Protein AF-A0A529L194-F1 (afdb_monomer_lite)

Secondary structure (DSSP, 8-state):
---HHHHHHHHHHHHHHHHHHHHHHHHHHHHHHHHHHHHHH-S-HHHHHHHHHHHHHHHH---

Sequence (63 aa):
MTQWSGYLGLILQGALVTIELTLMGSVLALVMAFLAGMGRVSRFFIVRALATIYIEFFRGTSI

Foldseek 3Di:
DPCVVVVVVVVVVVVVVVVVCCVVVVVVVVVLLVCLVVQCVDPDPVSNVVSVVVVCCVVVVPD

Structure (mmCIF, N/CA/C/O backbone):
data_AF-A0A529L194-F1
#
_entry.id   AF-A0A529L194-F1
#
loop_
_atom_site.group_PDB
_atom_site.id
_atom_site.type_symbol
_atom_site.label_atom_id
_atom_site.label_alt_id
_atom_site.label_comp_id
_atom_site.label_asym_id
_atom_site.label_entity_id
_atom_site.label_seq_id
_atom_site.pdbx_PDB_ins_code
_atom_site.Cartn_x
_atom_site.Cartn_y
_atom_site.Cartn_z
_atom_site.occupancy
_atom_site.B_iso_or_equiv
_atom_site.auth_seq_id
_atom_site.auth_comp_id
_atom_site.auth_asym_id
_atom_site.auth_atom_id
_atom_site.pdbx_PDB_model_num
ATOM 1 N N . MET A 1 1 ? 23.769 3.610 -36.115 1.00 48.19 1 MET A N 1
ATOM 2 C CA . MET A 1 1 ? 22.794 4.629 -35.663 1.00 48.19 1 MET A CA 1
ATOM 3 C C . MET A 1 1 ? 21.449 3.948 -35.372 1.00 48.19 1 MET A C 1
ATOM 5 O O . MET A 1 1 ? 20.481 4.238 -36.049 1.00 48.19 1 MET A O 1
ATOM 9 N N . THR A 1 2 ? 21.369 3.005 -34.422 1.00 56.25 2 THR A N 1
ATOM 10 C CA . THR A 1 2 ? 20.131 2.216 -34.171 1.00 56.25 2 THR A CA 1
ATOM 11 C C . THR A 1 2 ? 20.059 1.654 -32.736 1.00 56.25 2 THR A C 1
ATOM 13 O O . THR A 1 2 ? 19.502 0.590 -32.514 1.00 56.25 2 THR A O 1
ATOM 16 N N . GLN A 1 3 ? 20.615 2.353 -31.736 1.00 61.66 3 GLN A N 1
ATOM 17 C CA . GLN A 1 3 ? 20.503 1.939 -30.318 1.00 61.66 3 GLN A CA 1
ATOM 18 C C . GLN A 1 3 ? 19.275 2.539 -29.597 1.00 61.66 3 GLN A C 1
ATOM 20 O O . GLN A 1 3 ? 18.831 2.009 -28.585 1.00 61.66 3 GLN A O 1
ATOM 25 N N . TRP A 1 4 ? 18.697 3.631 -30.110 1.00 62.75 4 TRP A N 1
ATOM 26 C CA . TRP A 1 4 ? 17.618 4.382 -29.447 1.00 62.75 4 TRP A CA 1
ATOM 27 C C . TRP A 1 4 ? 16.290 3.615 -29.346 1.00 62.75 4 TRP A C 1
ATOM 29 O O . TRP A 1 4 ? 15.582 3.732 -28.349 1.00 62.75 4 TRP A O 1
ATOM 39 N N . SER A 1 5 ? 15.966 2.792 -30.347 1.00 65.25 5 SER A N 1
ATOM 40 C CA . SER A 1 5 ? 14.749 1.968 -30.365 1.00 65.25 5 SER A CA 1
ATOM 41 C C . SER A 1 5 ? 14.762 0.867 -29.299 1.00 65.25 5 SER A C 1
ATOM 43 O O . SER A 1 5 ? 13.713 0.554 -28.740 1.00 65.25 5 SER A O 1
ATOM 45 N N . GLY A 1 6 ? 15.938 0.324 -28.964 1.00 73.62 6 GLY A N 1
ATOM 46 C CA . GLY A 1 6 ? 16.090 -0.684 -27.911 1.00 73.62 6 GLY A CA 1
ATOM 47 C C . GLY A 1 6 ? 15.798 -0.130 -26.514 1.00 73.62 6 GLY A C 1
ATOM 48 O O . GLY A 1 6 ? 15.086 -0.763 -25.737 1.00 73.62 6 GLY A O 1
ATOM 49 N N . TYR A 1 7 ? 16.271 1.086 -26.215 1.00 78.25 7 TYR A N 1
ATOM 50 C CA . TYR A 1 7 ? 15.986 1.752 -24.938 1.00 78.25 7 TYR A CA 1
ATOM 51 C C . TYR A 1 7 ? 14.513 2.138 -24.793 1.00 78.25 7 TYR A C 1
ATOM 53 O O . TYR A 1 7 ? 13.944 1.963 -23.718 1.00 78.25 7 TYR A O 1
ATOM 61 N N . LEU A 1 8 ? 13.874 2.608 -25.872 1.00 80.31 8 LEU A N 1
ATOM 62 C CA . LEU A 1 8 ? 12.434 2.879 -25.867 1.00 80.31 8 LEU A CA 1
ATOM 63 C C . LEU A 1 8 ? 11.625 1.610 -25.573 1.00 80.31 8 LEU A C 1
ATOM 65 O O . LEU A 1 8 ? 10.718 1.658 -24.746 1.00 80.31 8 LEU A O 1
ATOM 69 N N . GLY A 1 9 ? 11.988 0.470 -26.169 1.00 83.94 9 GLY A N 1
ATOM 70 C CA . GLY A 1 9 ? 11.359 -0.819 -25.859 1.00 83.94 9 GLY A CA 1
ATOM 71 C C . GLY A 1 9 ? 11.472 -1.198 -24.377 1.00 83.94 9 GLY A C 1
ATOM 72 O O . GLY A 1 9 ? 10.476 -1.571 -23.761 1.00 83.94 9 GLY A O 1
ATOM 73 N N . LEU A 1 10 ? 12.656 -1.022 -23.784 1.00 86.06 10 LEU A N 1
ATOM 74 C CA . LEU A 1 10 ? 12.906 -1.275 -22.359 1.00 86.06 10 LEU A CA 1
ATOM 75 C C . LEU A 1 10 ? 12.090 -0.360 -21.435 1.00 86.06 10 LEU A C 1
ATOM 77 O O . LEU A 1 10 ? 11.536 -0.826 -20.441 1.00 86.06 10 LEU A O 1
ATOM 81 N N . ILE A 1 11 ? 11.980 0.930 -21.766 1.00 89.31 11 ILE A N 1
ATOM 82 C CA . ILE A 1 11 ? 11.192 1.890 -20.980 1.00 89.31 11 ILE A CA 1
ATOM 83 C C . ILE A 1 11 ? 9.699 1.560 -21.069 1.00 89.31 11 ILE A C 1
ATOM 85 O O . ILE A 1 11 ? 9.022 1.560 -20.042 1.00 89.31 11 ILE A O 1
ATOM 89 N N . LEU A 1 12 ? 9.183 1.232 -22.260 1.00 89.69 12 LEU A N 1
ATOM 90 C CA . LEU A 1 12 ? 7.791 0.799 -22.413 1.00 89.69 12 LEU A CA 1
ATOM 91 C C . LEU A 1 12 ? 7.509 -0.486 -21.627 1.00 89.69 12 LEU A C 1
ATOM 93 O O . LEU A 1 12 ? 6.474 -0.583 -20.972 1.00 89.69 12 LEU A O 1
ATOM 97 N N . GLN A 1 13 ? 8.431 -1.448 -21.640 1.00 91.44 13 GLN A N 1
ATOM 98 C CA . GLN A 1 13 ? 8.291 -2.670 -20.853 1.00 91.44 13 GLN A CA 1
ATOM 99 C C . GLN A 1 13 ? 8.285 -2.375 -19.345 1.00 91.44 13 GLN A C 1
ATOM 101 O O . GLN A 1 13 ? 7.426 -2.883 -18.626 1.00 91.44 13 GLN A O 1
ATOM 106 N N . GLY A 1 14 ? 9.179 -1.508 -18.864 1.00 91.25 14 GLY A N 1
ATOM 107 C CA . GLY A 1 14 ? 9.192 -1.070 -17.464 1.00 91.25 14 GLY A CA 1
ATOM 108 C C . GLY A 1 14 ? 7.917 -0.321 -17.057 1.00 91.25 14 GLY A C 1
ATOM 109 O O . GLY A 1 14 ? 7.392 -0.531 -15.961 1.00 91.25 14 GLY A O 1
ATOM 110 N N . ALA A 1 15 ? 7.374 0.508 -17.951 1.00 93.88 15 ALA A N 1
ATOM 111 C CA . ALA A 1 15 ? 6.109 1.201 -17.734 1.00 93.88 15 ALA A CA 1
ATOM 112 C C . ALA A 1 15 ? 4.933 0.218 -17.631 1.00 93.88 15 ALA A C 1
ATOM 114 O O . ALA A 1 15 ? 4.119 0.344 -16.718 1.00 93.88 15 ALA A O 1
ATOM 115 N N . LEU A 1 16 ? 4.875 -0.794 -18.504 1.00 94.81 16 LEU A N 1
ATOM 116 C CA . LEU A 1 16 ? 3.853 -1.843 -18.440 1.00 94.81 16 LEU A CA 1
ATOM 117 C C . LEU A 1 16 ? 3.907 -2.612 -17.116 1.00 94.81 16 LEU A C 1
ATOM 119 O O . LEU A 1 16 ? 2.876 -2.755 -16.462 1.00 94.81 16 LEU A O 1
ATOM 123 N N . VAL A 1 17 ? 5.101 -3.019 -16.677 1.00 95.25 17 VAL A N 1
ATOM 124 C CA . VAL A 1 17 ? 5.280 -3.707 -15.386 1.00 95.25 17 VAL A CA 1
ATOM 125 C C . VAL A 1 17 ? 4.849 -2.815 -14.224 1.00 95.25 17 VAL A C 1
ATOM 127 O O . VAL A 1 17 ? 4.190 -3.281 -13.301 1.00 95.25 17 VAL A O 1
ATOM 130 N N . THR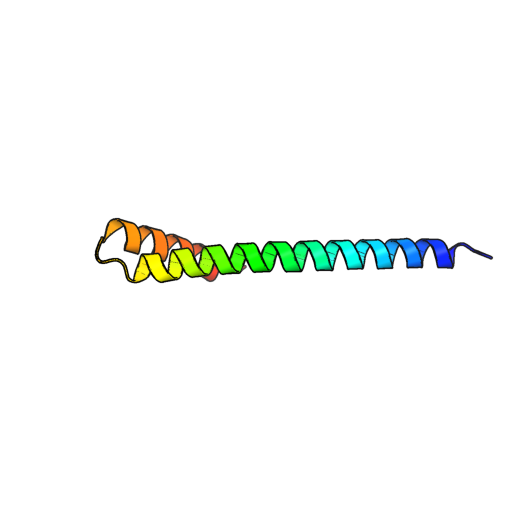 A 1 18 ? 5.170 -1.521 -14.269 1.00 95.69 18 THR A N 1
ATOM 131 C CA . THR A 1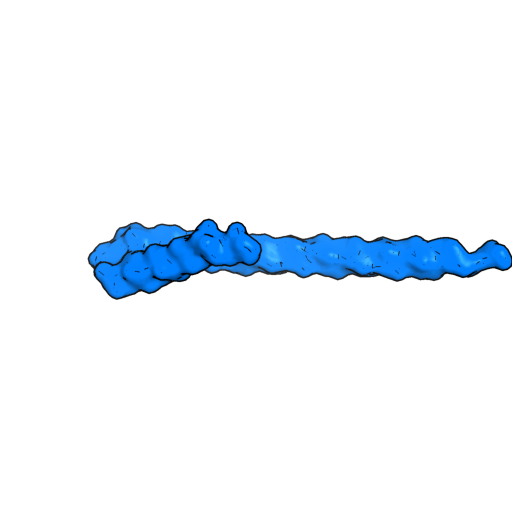 18 ? 4.768 -0.568 -13.222 1.00 95.69 18 THR A CA 1
ATOM 132 C C . THR A 1 18 ? 3.249 -0.436 -13.144 1.00 95.69 18 THR A C 1
ATOM 134 O O . THR A 1 18 ? 2.693 -0.428 -12.045 1.00 95.69 18 THR A O 1
ATOM 137 N N . ILE A 1 19 ? 2.569 -0.359 -14.291 1.00 96.06 19 ILE A N 1
ATOM 138 C CA . ILE A 1 19 ? 1.103 -0.295 -14.359 1.00 96.06 19 ILE A CA 1
ATOM 139 C C . ILE A 1 19 ? 0.492 -1.573 -13.783 1.00 96.06 19 ILE A C 1
ATOM 141 O O . ILE A 1 19 ? -0.410 -1.490 -12.952 1.00 96.06 19 ILE A O 1
ATOM 145 N N . GLU A 1 20 ? 1.003 -2.739 -14.175 1.00 94.94 20 GLU A N 1
ATOM 146 C CA . GLU A 1 20 ? 0.540 -4.032 -13.667 1.00 94.94 20 GLU A CA 1
ATOM 147 C C . GLU A 1 20 ? 0.699 -4.123 -12.144 1.00 94.94 20 GLU A C 1
ATOM 149 O O . GLU A 1 20 ? -0.276 -4.385 -11.434 1.00 94.94 20 GLU A O 1
ATOM 154 N N . LEU A 1 21 ? 1.890 -3.802 -11.627 1.00 96.00 21 LEU A N 1
ATOM 155 C CA . LEU A 1 21 ? 2.163 -3.808 -10.191 1.00 96.00 21 LEU A CA 1
ATOM 156 C C . LEU A 1 21 ? 1.265 -2.825 -9.435 1.00 96.00 21 LEU A C 1
ATOM 158 O O . LEU A 1 21 ? 0.745 -3.152 -8.369 1.00 96.00 21 LEU A O 1
ATOM 162 N N . THR A 1 22 ? 1.068 -1.627 -9.989 1.00 95.50 22 THR A N 1
ATOM 163 C CA . THR A 1 22 ? 0.234 -0.583 -9.379 1.00 95.50 22 THR A CA 1
ATOM 164 C C . THR A 1 22 ? -1.220 -1.026 -9.317 1.00 95.50 22 THR A C 1
ATOM 166 O O . THR A 1 22 ? -1.858 -0.872 -8.276 1.00 95.50 22 THR A O 1
ATOM 169 N N . LEU A 1 23 ? -1.748 -1.603 -10.397 1.00 96.69 23 LEU A N 1
ATOM 170 C CA . LEU A 1 23 ? -3.122 -2.095 -10.445 1.00 96.69 23 LEU A CA 1
ATOM 171 C C . LEU A 1 23 ? -3.327 -3.253 -9.468 1.00 96.69 23 LEU A C 1
ATOM 173 O O . LEU A 1 23 ? -4.230 -3.191 -8.634 1.00 96.69 23 LEU A O 1
ATOM 177 N N . MET A 1 24 ? -2.468 -4.272 -9.512 1.00 95.38 24 MET A N 1
ATOM 178 C CA . MET A 1 24 ? -2.575 -5.425 -8.615 1.00 95.38 24 MET A CA 1
ATOM 179 C C . MET A 1 24 ? -2.404 -5.021 -7.146 1.00 95.38 24 MET A C 1
ATOM 181 O O . MET A 1 24 ? -3.203 -5.418 -6.296 1.00 95.38 24 MET A O 1
ATOM 185 N N . GLY A 1 25 ? -1.406 -4.184 -6.852 1.00 94.50 25 GLY A N 1
ATOM 186 C CA . GLY A 1 25 ? -1.161 -3.655 -5.513 1.00 94.50 25 GLY A CA 1
ATOM 187 C C . GLY A 1 25 ? -2.328 -2.814 -4.998 1.00 94.50 25 GLY A C 1
ATOM 188 O O . GLY A 1 25 ? -2.746 -2.988 -3.854 1.00 94.50 25 GLY A O 1
ATOM 189 N N . SER A 1 26 ? -2.917 -1.968 -5.848 1.00 93.88 26 SER A N 1
ATOM 190 C CA . SER A 1 26 ? -4.080 -1.145 -5.487 1.00 93.88 26 SER A CA 1
ATOM 191 C C . SER A 1 26 ? -5.314 -1.991 -5.193 1.00 93.88 26 SER A C 1
ATOM 193 O O . SER A 1 26 ? -6.019 -1.725 -4.222 1.00 93.88 26 SER A O 1
ATOM 195 N N . VAL A 1 27 ? -5.569 -3.034 -5.991 1.00 96.19 27 VAL A N 1
ATOM 196 C CA . VAL A 1 27 ? -6.678 -3.970 -5.749 1.00 96.19 27 VAL A CA 1
ATOM 197 C C . VAL A 1 27 ? -6.493 -4.684 -4.412 1.00 96.19 27 VAL A C 1
ATOM 199 O O . VAL A 1 27 ? -7.425 -4.736 -3.609 1.00 96.19 27 VAL A O 1
ATOM 202 N N . LEU A 1 28 ? -5.288 -5.184 -4.132 1.00 93.19 28 LEU A N 1
ATOM 203 C CA . LEU A 1 28 ? -4.988 -5.844 -2.863 1.00 93.19 28 LEU A CA 1
ATOM 204 C C . LEU A 1 28 ? -5.139 -4.880 -1.678 1.00 93.19 28 LEU A C 1
ATOM 206 O O . LEU A 1 28 ? -5.777 -5.221 -0.681 1.00 93.19 28 LEU A O 1
ATOM 210 N N . ALA A 1 29 ? -4.619 -3.658 -1.803 1.00 90.62 29 ALA A N 1
ATOM 211 C CA . ALA A 1 29 ? -4.760 -2.619 -0.788 1.00 90.62 29 ALA A CA 1
ATOM 212 C C . ALA A 1 29 ? -6.234 -2.272 -0.526 1.00 90.62 29 ALA A C 1
ATOM 214 O O . ALA A 1 29 ? -6.634 -2.140 0.631 1.00 90.62 29 ALA A O 1
ATOM 215 N N . LEU A 1 30 ? -7.057 -2.189 -1.576 1.00 92.12 30 LEU A N 1
ATOM 216 C CA . LEU A 1 30 ? -8.492 -1.932 -1.468 1.00 92.12 30 LEU A CA 1
ATOM 217 C C . LEU A 1 30 ? -9.212 -3.050 -0.702 1.00 92.12 30 LEU A C 1
ATOM 219 O O . LEU A 1 30 ? -9.983 -2.761 0.214 1.00 92.12 30 LEU A O 1
ATOM 223 N N . VAL A 1 31 ? -8.931 -4.316 -1.024 1.00 94.00 31 VAL A N 1
ATOM 224 C CA . VAL A 1 31 ? -9.507 -5.470 -0.310 1.00 94.00 31 VAL A CA 1
ATOM 225 C C . VAL A 1 31 ? -9.132 -5.428 1.171 1.00 94.00 31 VAL A C 1
ATOM 227 O O . VAL A 1 31 ? -10.002 -5.551 2.035 1.00 94.00 31 VAL A O 1
ATOM 230 N N . MET A 1 32 ? -7.857 -5.190 1.479 1.00 89.56 32 MET A N 1
ATOM 231 C CA . MET A 1 32 ? -7.381 -5.117 2.862 1.00 89.56 32 MET A CA 1
ATOM 232 C C . MET A 1 32 ? -7.998 -3.939 3.626 1.00 89.56 32 MET A C 1
ATOM 234 O O . MET A 1 32 ? -8.420 -4.098 4.773 1.00 89.56 32 MET A O 1
ATOM 238 N N . ALA A 1 33 ? -8.113 -2.770 2.990 1.00 88.19 33 ALA A N 1
ATOM 239 C CA . ALA A 1 33 ? -8.770 -1.603 3.573 1.00 88.19 33 ALA A CA 1
ATOM 240 C C . ALA A 1 33 ? -10.256 -1.869 3.854 1.00 88.19 33 ALA A C 1
ATOM 242 O O . ALA A 1 33 ? -10.769 -1.454 4.896 1.00 88.19 33 ALA A O 1
ATOM 243 N N . PHE A 1 34 ? -10.939 -2.600 2.970 1.00 89.56 34 PHE A N 1
ATOM 244 C CA . PHE A 1 34 ? -12.340 -2.969 3.148 1.00 89.56 34 PHE A CA 1
ATOM 245 C C . PHE A 1 34 ? -12.528 -3.941 4.321 1.00 89.56 34 PHE A C 1
ATOM 247 O O . PHE A 1 34 ? -13.378 -3.712 5.183 1.00 89.56 34 PHE A O 1
ATOM 254 N N . LEU A 1 35 ? -11.689 -4.979 4.414 1.00 88.75 35 LEU A N 1
ATOM 255 C CA . LEU A 1 35 ? -11.692 -5.927 5.535 1.00 88.75 35 LEU A CA 1
ATOM 256 C C . LEU A 1 35 ? -11.420 -5.230 6.872 1.00 88.75 35 LEU A C 1
ATOM 258 O O . LEU A 1 35 ? -12.156 -5.437 7.839 1.00 88.75 35 LEU A O 1
ATOM 262 N N . ALA A 1 36 ? -10.411 -4.359 6.924 1.00 87.25 36 ALA A N 1
ATOM 263 C CA . ALA A 1 36 ? -10.094 -3.592 8.125 1.00 87.25 36 ALA A CA 1
ATOM 264 C C . ALA A 1 36 ? -11.217 -2.597 8.486 1.00 87.25 36 ALA A C 1
ATOM 266 O O . ALA A 1 36 ? -11.589 -2.467 9.654 1.00 87.25 36 ALA A O 1
ATOM 267 N N . GLY A 1 37 ? -11.816 -1.938 7.490 1.00 85.75 37 GLY A N 1
ATOM 268 C CA . GLY A 1 37 ? -12.968 -1.053 7.671 1.00 85.75 37 GLY A CA 1
ATOM 269 C C . GLY A 1 37 ? -14.175 -1.779 8.268 1.00 85.75 37 GLY A C 1
ATOM 270 O O . GLY A 1 37 ? -14.750 -1.308 9.252 1.00 85.75 37 GLY A O 1
ATOM 271 N N . MET A 1 38 ? -14.512 -2.962 7.745 1.00 87.19 38 MET A N 1
ATOM 272 C CA . MET A 1 38 ? -15.567 -3.815 8.306 1.00 87.19 38 MET A CA 1
ATOM 273 C C . MET A 1 38 ? -15.217 -4.314 9.715 1.00 87.19 38 MET A C 1
ATOM 275 O O . MET A 1 38 ? -16.072 -4.305 10.604 1.00 87.19 38 MET A O 1
ATOM 279 N N . GLY A 1 39 ? -13.956 -4.688 9.956 1.00 86.56 39 GLY A N 1
ATOM 280 C CA . GLY A 1 39 ? -13.468 -5.121 11.267 1.00 86.56 39 GLY A CA 1
ATOM 281 C C . GLY A 1 39 ? -13.676 -4.074 12.366 1.00 86.56 39 GLY A C 1
ATOM 282 O O . GLY A 1 39 ? -14.037 -4.424 13.492 1.00 86.56 39 GLY A O 1
ATOM 283 N N . ARG A 1 40 ? -13.569 -2.781 12.033 1.00 79.69 40 ARG A N 1
ATOM 284 C CA . ARG A 1 40 ? -13.843 -1.678 12.969 1.00 79.69 40 ARG A CA 1
ATOM 285 C C . ARG A 1 40 ? -15.311 -1.625 13.426 1.00 79.69 40 ARG A C 1
ATOM 287 O O . ARG A 1 40 ? -1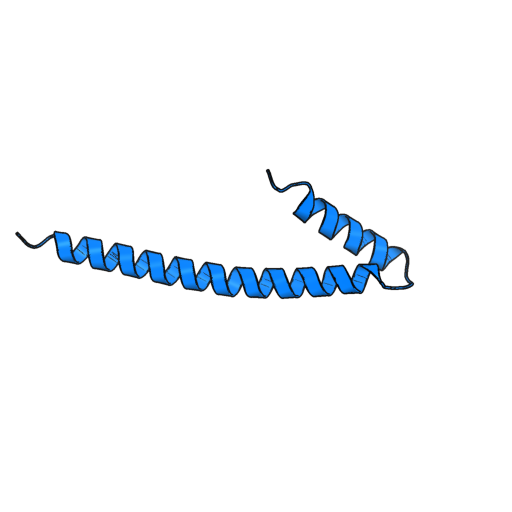5.580 -1.253 14.567 1.00 79.69 40 ARG A O 1
ATOM 294 N N . VAL A 1 41 ? -16.257 -2.002 12.563 1.00 83.19 41 VAL A N 1
ATOM 295 C CA . VAL A 1 41 ? -17.708 -1.971 12.853 1.00 83.19 41 VAL A CA 1
ATOM 296 C C . VAL A 1 41 ? -18.155 -3.182 13.687 1.00 83.19 41 VAL A C 1
ATOM 298 O O . VAL A 1 41 ? -19.223 -3.166 14.301 1.00 83.19 41 VAL A O 1
ATOM 301 N N . SER A 1 42 ? -17.328 -4.226 13.776 1.00 82.12 42 SER A N 1
ATOM 302 C CA . SER A 1 42 ? -17.629 -5.428 14.557 1.00 82.12 42 SER A CA 1
ATOM 303 C C . SER A 1 42 ? -17.901 -5.113 16.037 1.00 82.12 42 SER A C 1
ATOM 305 O O . SER A 1 42 ? -17.226 -4.284 16.654 1.00 82.12 42 SER A O 1
ATOM 307 N N . ARG A 1 43 ? -18.885 -5.799 16.644 1.00 79.25 43 ARG A N 1
ATOM 308 C CA . ARG A 1 43 ? -19.189 -5.695 18.090 1.00 79.25 43 ARG A CA 1
ATOM 309 C C . ARG A 1 43 ? -18.086 -6.293 18.967 1.00 79.25 43 ARG A C 1
ATOM 311 O O . ARG A 1 43 ? -17.984 -5.923 20.132 1.00 79.25 43 ARG A O 1
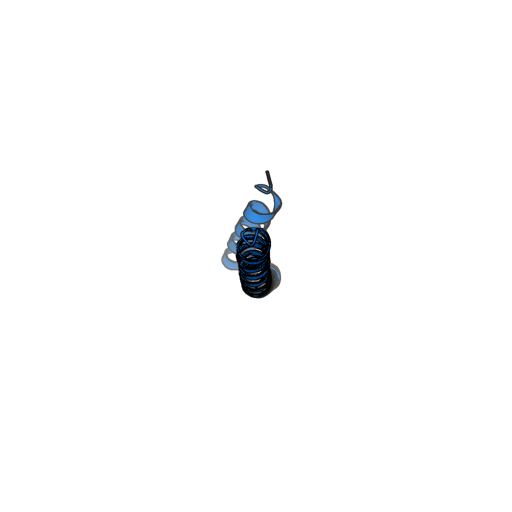ATOM 318 N N . PHE A 1 44 ? -17.263 -7.185 18.416 1.00 83.81 44 PHE A N 1
ATOM 319 C CA . PHE A 1 44 ? -16.181 -7.835 19.146 1.00 83.81 44 PHE A CA 1
ATOM 320 C C . PHE A 1 44 ? -14.994 -6.884 19.325 1.00 83.81 44 PHE A C 1
ATOM 322 O O . PHE A 1 44 ? -14.363 -6.468 18.353 1.00 83.81 44 PHE A O 1
ATOM 329 N N . PHE A 1 45 ? -14.667 -6.579 20.585 1.00 81.56 45 PHE A N 1
ATOM 330 C CA . PHE A 1 45 ? -13.582 -5.666 20.959 1.00 81.56 45 PHE A CA 1
ATOM 331 C C . PHE A 1 45 ? -12.227 -6.065 20.351 1.00 81.56 45 PHE A C 1
ATOM 333 O O . PHE A 1 45 ? -11.505 -5.205 19.862 1.00 81.56 45 PHE A O 1
ATOM 340 N N . ILE A 1 46 ? -11.922 -7.367 20.297 1.00 84.56 46 ILE A N 1
ATOM 341 C CA . ILE A 1 46 ? -10.661 -7.894 19.746 1.00 84.56 46 ILE A CA 1
ATOM 342 C C . ILE A 1 46 ? -10.535 -7.592 18.246 1.00 84.56 46 ILE A C 1
ATOM 344 O O . ILE A 1 46 ? -9.513 -7.078 17.801 1.00 84.56 46 ILE A O 1
ATOM 348 N N . VAL A 1 47 ? -11.589 -7.859 17.466 1.00 84.44 47 VAL A N 1
ATOM 349 C CA . VAL A 1 47 ? -11.600 -7.616 16.012 1.00 84.44 47 VAL A CA 1
ATOM 350 C C . VAL A 1 47 ? -11.468 -6.122 15.719 1.00 84.44 47 VAL A C 1
ATOM 352 O O . VAL A 1 47 ? -10.716 -5.724 14.831 1.00 84.44 47 VAL A O 1
ATOM 355 N N . ARG A 1 48 ? -12.143 -5.288 16.517 1.00 84.12 48 ARG A N 1
ATOM 356 C CA . ARG A 1 48 ? -12.054 -3.832 16.415 1.00 84.12 48 ARG A CA 1
ATOM 357 C C . ARG A 1 48 ? -10.655 -3.317 16.748 1.00 84.12 48 ARG A C 1
ATOM 359 O O . ARG A 1 48 ? -10.143 -2.486 16.010 1.00 84.12 48 ARG A O 1
ATOM 366 N N . ALA A 1 49 ? -10.036 -3.808 17.821 1.00 83.81 49 ALA A N 1
ATOM 367 C CA . ALA A 1 49 ? -8.693 -3.402 18.229 1.00 83.81 49 ALA A CA 1
ATOM 368 C C . ALA A 1 49 ? -7.639 -3.777 17.175 1.00 83.81 49 ALA A C 1
ATOM 370 O O . ALA A 1 49 ? -6.845 -2.924 16.786 1.00 83.81 49 ALA A O 1
ATOM 371 N N . LEU A 1 50 ? -7.681 -5.006 16.647 1.00 87.12 50 LEU A N 1
ATOM 372 C CA . LEU A 1 50 ? -6.774 -5.444 15.579 1.00 87.12 50 LEU A CA 1
ATOM 373 C C . LEU A 1 50 ? -6.952 -4.623 14.296 1.00 87.12 50 LEU A C 1
ATOM 375 O O . LEU A 1 50 ? -5.96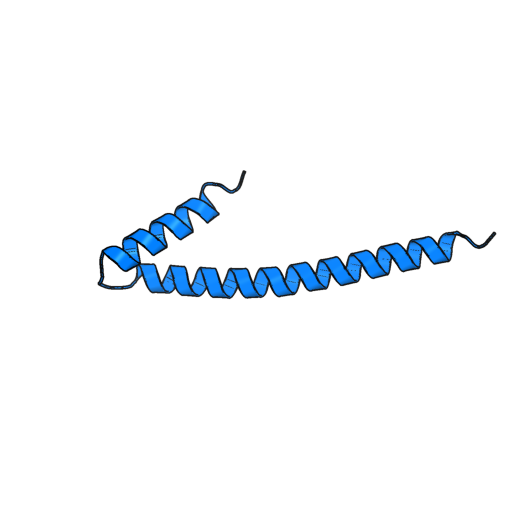7 -4.190 13.703 1.00 87.12 50 LEU A O 1
ATOM 379 N N . ALA A 1 51 ? -8.198 -4.359 13.892 1.00 86.00 51 ALA A N 1
ATOM 380 C CA . ALA A 1 51 ? -8.486 -3.515 12.737 1.00 86.00 51 ALA A CA 1
ATOM 381 C C . ALA A 1 51 ? -7.999 -2.071 12.938 1.00 86.00 51 ALA A C 1
ATOM 383 O O . ALA A 1 51 ? -7.453 -1.472 12.014 1.00 86.00 51 ALA A O 1
ATOM 384 N N . THR A 1 52 ? -8.164 -1.510 14.138 1.00 83.56 52 THR A N 1
ATOM 385 C CA . THR A 1 52 ? -7.661 -0.172 14.469 1.00 83.56 52 THR A CA 1
ATOM 386 C C . THR A 1 52 ? -6.138 -0.120 14.415 1.00 83.56 52 THR A C 1
ATOM 388 O O . THR A 1 52 ? -5.625 0.757 13.732 1.00 83.56 52 THR A O 1
ATOM 391 N N . ILE A 1 53 ? -5.427 -1.079 15.023 1.00 86.81 53 ILE A N 1
ATOM 392 C CA . ILE A 1 53 ? -3.955 -1.153 14.972 1.00 86.81 53 ILE A CA 1
ATOM 393 C C . ILE A 1 53 ? -3.471 -1.274 13.527 1.00 86.81 53 ILE A C 1
ATOM 395 O O . ILE A 1 53 ? -2.571 -0.546 13.124 1.00 86.81 53 ILE A O 1
ATOM 399 N N . TYR A 1 54 ? -4.088 -2.149 12.727 1.00 86.00 54 TYR A N 1
ATOM 400 C CA . TYR A 1 54 ? -3.755 -2.286 11.309 1.00 86.00 54 TYR A CA 1
ATOM 401 C C . TYR A 1 54 ? -3.928 -0.953 10.564 1.00 86.00 54 TYR A C 1
ATOM 403 O O . TYR A 1 54 ? -3.023 -0.502 9.868 1.00 86.00 54 TYR A O 1
ATOM 411 N N . ILE A 1 55 ? -5.069 -0.280 10.739 1.00 85.69 55 ILE A N 1
ATOM 412 C CA . ILE A 1 55 ? -5.341 0.994 10.063 1.00 85.69 55 ILE A CA 1
ATOM 413 C C . ILE A 1 55 ? -4.395 2.099 10.548 1.00 85.69 55 ILE A C 1
ATOM 415 O O . ILE A 1 55 ? -3.923 2.886 9.734 1.00 85.69 55 ILE A O 1
ATOM 419 N N . GLU A 1 56 ? -4.136 2.190 11.849 1.00 86.62 56 GLU A N 1
ATOM 420 C CA . GLU A 1 56 ? -3.232 3.187 12.430 1.00 86.62 56 GLU A CA 1
ATOM 421 C C . GLU A 1 56 ? -1.780 2.948 12.039 1.00 86.62 56 GLU A C 1
ATOM 423 O O . GLU A 1 56 ? -1.080 3.917 11.780 1.00 86.62 56 GLU A O 1
ATOM 428 N N . PHE A 1 57 ? -1.342 1.696 11.911 1.00 85.06 57 PHE A N 1
ATOM 429 C CA . PHE A 1 57 ? -0.023 1.371 11.381 1.00 85.06 57 PHE A CA 1
ATOM 430 C C . PHE A 1 57 ? 0.093 1.866 9.937 1.00 85.06 57 PHE A C 1
ATOM 432 O O . PHE A 1 57 ? 0.880 2.760 9.660 1.00 85.06 57 PHE A O 1
ATOM 439 N N 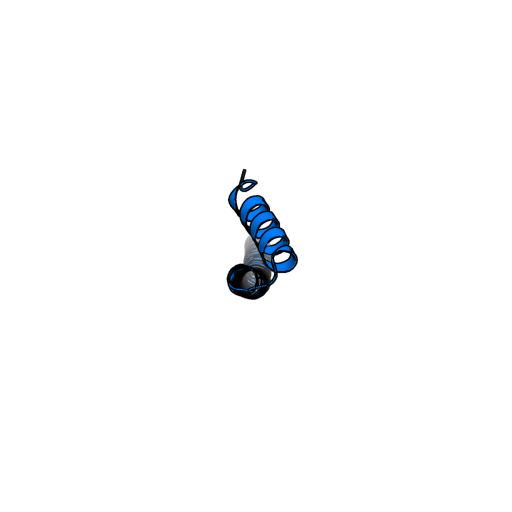. PHE A 1 58 ? -0.784 1.419 9.033 1.00 79.44 58 PHE A N 1
ATOM 440 C CA . PHE A 1 58 ? -0.730 1.823 7.621 1.00 79.44 58 PHE A CA 1
ATOM 441 C C . PHE A 1 58 ? -0.953 3.329 7.389 1.00 79.44 58 PHE A C 1
ATOM 443 O O . PHE A 1 58 ? -0.424 3.881 6.428 1.00 79.44 58 PHE A O 1
ATOM 450 N N . ARG A 1 59 ? -1.727 4.011 8.245 1.00 77.88 59 ARG A N 1
ATOM 451 C CA . ARG A 1 59 ? -1.942 5.469 8.152 1.00 77.88 59 ARG A CA 1
ATOM 452 C C . ARG A 1 59 ? -0.872 6.293 8.869 1.00 77.88 59 ARG A C 1
ATOM 454 O O . ARG A 1 59 ? -0.642 7.428 8.470 1.00 77.88 59 ARG A O 1
ATOM 461 N N . GLY A 1 60 ? -0.279 5.768 9.938 1.00 70.88 60 GLY A N 1
ATOM 462 C CA . GLY A 1 60 ? 0.658 6.466 10.822 1.00 70.88 60 GLY A CA 1
ATOM 463 C C . GLY A 1 60 ? 2.127 6.217 10.489 1.00 70.88 60 GLY A C 1
ATOM 464 O O . GLY A 1 60 ? 2.963 7.052 10.817 1.00 70.88 60 GLY A O 1
ATOM 465 N N . THR A 1 61 ? 2.448 5.125 9.792 1.00 64.75 61 THR A N 1
ATOM 466 C CA . THR A 1 61 ? 3.802 4.827 9.296 1.00 64.75 61 THR A CA 1
ATOM 467 C C . THR A 1 61 ? 3.975 5.170 7.817 1.00 64.75 61 THR A C 1
ATOM 469 O O . THR A 1 61 ? 4.879 4.646 7.177 1.00 64.75 61 THR A O 1
ATOM 472 N N . SER A 1 62 ? 3.117 6.029 7.257 1.00 50.50 62 SER A N 1
ATOM 473 C CA . SER A 1 62 ? 3.350 6.653 5.949 1.00 50.50 62 SER A CA 1
ATOM 474 C C . SER A 1 62 ? 4.431 7.738 6.086 1.00 50.50 62 SER A C 1
ATOM 476 O O . SER A 1 62 ? 4.137 8.926 5.938 1.00 50.50 62 SER A O 1
ATOM 478 N N . ILE A 1 63 ? 5.661 7.334 6.412 1.00 46.59 63 ILE A N 1
ATOM 479 C CA . ILE A 1 63 ? 6.887 8.109 6.168 1.00 46.59 63 ILE A CA 1
ATOM 480 C C . ILE A 1 63 ? 7.759 7.308 5.208 1.00 46.59 63 ILE A C 1
ATOM 482 O O . ILE A 1 63 ? 7.801 6.067 5.367 1.00 46.59 63 ILE A O 1
#

Radius of gyration: 19.75 Å; chains: 1; bounding box: 42×16×57 Å

pLDDT: mean 83.7, std 11.94, range [46.59, 96.69]